Protein AF-X1UIW0-F1 (afdb_monomer)

Foldseek 3Di:
DDPVVVVVVVVQVVVQVVCCVPPVVVVVHHDPGDPDDPDFKKFFQDDDLDLQSLAQFEEADDDPVCVVSVVSHHHYDYDDPLCVQVCLQVVVGGMYGDDDPVVCVVSVNVVRTDDMDDDSPDDPPD

InterPro domains:
  IPR018389 TRAP transporter solute receptor DctP [PF03480] (41-117)
  IPR018389 TRAP transporter solute receptor DctP [PTHR33376] (39-117)
  IPR038404 TRAP transporter solute receptor DctP superfamily [G3DSA:3.40.190.170] (1-125)

Organism: NCBI:txid412755

Radius of gyration: 17.29 Å; Cα contacts (8 Å, |Δi|>4): 160; chains: 1; bounding box: 49×30×52 Å

Solvent-accessible surface area (backbone atoms only — not comparable to full-atom values): 7517 Å² total; per-residue (Å²): 132,58,72,66,60,52,53,50,53,51,52,54,53,53,51,41,55,51,49,32,65,75,55,25,59,84,66,79,45,82,77,88,70,77,85,81,80,76,74,85,37,37,43,14,67,56,84,66,91,53,68,78,53,37,48,66,41,33,28,37,32,59,73,71,61,29,54,55,42,41,75,55,44,21,39,65,44,79,74,63,77,90,48,49,51,60,31,36,65,69,60,76,24,45,30,38,43,87,61,57,74,66,60,45,49,76,64,47,40,68,82,54,36,76,39,75,42,65,73,95,81,71,71,80,84,124

Sequence (126 aa):
RDEGELLELEYEYEINNIYQHMVYDKHNVVMIWPCLYTVENILSNVPIYGLEDLKGVKFRSAGAFARCLEAVGAKTVWFPGSEIYSGLASGLIEAVSYECPYTMYEMGLNEVTKYWTGRPSQRPLG

Secondary structure (DSSP, 8-state):
--HHHHHHHHHHHHHHHHHIIIIIGGGT---SS-----S--EEESS---SSGGGTT-EEE--HHHHHHHHHTT-EEE---GGGHHHHHHTTS-SEE--S-HHHHHHTTGGGS--EEE-STT-----

pLDDT: mean 80.34, std 15.91, range [36.09, 97.44]

Mean predicted aligned error: 9.79 Å

Nearest PDB structures (foldseek):
  4n6d-assembly1_A  TM=9.063E-01  e=5.382E-06  Maridesulfovibrio salexigens DSM 2638
  4xf5-assembly1_A  TM=9.356E-01  e=1.729E-05  Chromohalobacter israelensis DSM 3043
  7ug8-assembly1_A  TM=9.408E-01  e=2.437E-05  Synechococcus sp. CC9311
  5cm6-assembly1_B  TM=9.151E-01  e=2.994E-05  Paraglaciecola sp. T6c
  4yzz-assembly1_A  TM=9.203E-01  e=9.619E-05  Bordetella bronchiseptica RB50

Structure (mmCIF, N/CA/C/O backbone):
data_AF-X1UIW0-F1
#
_entry.id   AF-X1UIW0-F1
#
loop_
_atom_site.group_PDB
_atom_site.id
_atom_site.type_symbol
_atom_site.label_atom_id
_atom_site.label_alt_id
_atom_site.label_comp_id
_atom_site.label_asym_id
_atom_site.label_entity_id
_atom_site.label_seq_id
_atom_site.pdbx_PDB_ins_code
_atom_site.Cartn_x
_atom_site.Cartn_y
_atom_site.Cartn_z
_atom_site.occupancy
_atom_site.B_iso_or_equiv
_atom_site.auth_seq_id
_atom_site.auth_comp_id
_atom_site.auth_asym_id
_atom_site.auth_atom_id
_atom_site.pdbx_PDB_model_num
ATOM 1 N N . ARG A 1 1 ? 37.844 -4.489 -2.261 1.00 57.06 1 ARG A N 1
ATOM 2 C CA . ARG A 1 1 ? 36.389 -4.688 -2.150 1.00 57.06 1 ARG A CA 1
ATOM 3 C C . ARG A 1 1 ? 36.183 -5.612 -0.978 1.00 57.06 1 ARG A C 1
ATOM 5 O O . ARG A 1 1 ? 36.968 -6.545 -0.840 1.00 57.06 1 ARG A O 1
ATOM 12 N N . ASP A 1 2 ? 35.270 -5.241 -0.099 1.00 76.31 2 ASP A N 1
ATOM 13 C CA . ASP A 1 2 ? 34.850 -6.056 1.039 1.00 76.31 2 ASP A CA 1
ATOM 14 C C . ASP A 1 2 ? 34.172 -7.337 0.506 1.00 76.31 2 ASP A C 1
ATOM 16 O O . ASP A 1 2 ? 33.579 -7.325 -0.572 1.00 76.31 2 ASP A O 1
ATOM 20 N N . GLU A 1 3 ? 34.321 -8.453 1.214 1.00 61.38 3 GLU A N 1
ATOM 21 C CA . GLU A 1 3 ? 33.689 -9.740 0.894 1.00 61.38 3 GLU A CA 1
ATOM 22 C C . GLU A 1 3 ? 32.154 -9.604 0.828 1.00 61.38 3 GLU A C 1
ATOM 24 O O . GLU A 1 3 ? 31.511 -10.237 -0.010 1.00 61.38 3 GLU A O 1
ATOM 29 N N . GLY A 1 4 ? 31.577 -8.688 1.618 1.00 66.81 4 GLY A N 1
ATOM 30 C CA . GLY A 1 4 ? 30.161 -8.320 1.556 1.00 66.81 4 GLY A CA 1
ATOM 31 C C . GLY A 1 4 ? 29.731 -7.698 0.221 1.00 66.81 4 GLY A C 1
ATOM 32 O O . GLY A 1 4 ? 28.684 -8.062 -0.308 1.00 66.81 4 GLY A O 1
ATOM 33 N N . GLU A 1 5 ? 30.555 -6.829 -0.376 1.00 64.69 5 GLU A N 1
ATOM 34 C CA . GLU A 1 5 ? 30.262 -6.217 -1.688 1.00 64.69 5 GLU A CA 1
ATOM 35 C C . GLU A 1 5 ? 30.303 -7.250 -2.825 1.00 64.69 5 GLU A C 1
ATOM 37 O O . GLU A 1 5 ? 29.600 -7.115 -3.824 1.00 64.69 5 GLU A O 1
ATOM 42 N N . LEU A 1 6 ? 31.156 -8.272 -2.703 1.00 61.69 6 LEU A N 1
ATOM 43 C CA . LEU A 1 6 ? 31.272 -9.341 -3.698 1.00 61.69 6 LEU A CA 1
ATOM 44 C C . LEU A 1 6 ? 30.056 -10.270 -3.665 1.00 61.69 6 LEU A C 1
ATOM 46 O O . LEU A 1 6 ? 29.513 -10.582 -4.721 1.00 61.69 6 LEU A O 1
ATOM 50 N N . LEU A 1 7 ? 29.592 -10.635 -2.467 1.00 65.12 7 LEU A N 1
ATOM 51 C CA . LEU A 1 7 ? 28.383 -11.440 -2.276 1.00 65.12 7 LEU A CA 1
ATOM 52 C C . LEU A 1 7 ? 27.127 -10.740 -2.806 1.00 65.12 7 LEU A C 1
ATOM 54 O O . LEU A 1 7 ? 26.262 -11.384 -3.398 1.00 65.12 7 LEU A O 1
ATOM 58 N N . GLU A 1 8 ? 27.024 -9.424 -2.613 1.00 67.00 8 GLU A N 1
ATOM 59 C CA . GLU A 1 8 ? 25.902 -8.642 -3.132 1.00 67.00 8 GLU A CA 1
ATOM 60 C C . GLU A 1 8 ? 25.907 -8.645 -4.667 1.00 67.00 8 GLU A C 1
ATOM 62 O O . GLU A 1 8 ? 24.907 -9.008 -5.279 1.00 67.00 8 GLU A O 1
ATOM 67 N N . LEU A 1 9 ? 27.057 -8.381 -5.299 1.00 65.06 9 LEU A N 1
ATOM 68 C CA . LEU A 1 9 ? 27.202 -8.427 -6.760 1.00 65.06 9 LEU A CA 1
ATOM 69 C C . LEU A 1 9 ? 26.909 -9.813 -7.361 1.00 65.06 9 LEU A C 1
ATOM 71 O O . LEU A 1 9 ? 26.296 -9.899 -8.426 1.00 65.06 9 LEU A O 1
ATOM 75 N N . GLU A 1 10 ? 27.342 -10.892 -6.705 1.00 67.50 10 GLU A N 1
ATOM 76 C CA . GLU A 1 10 ? 27.036 -12.266 -7.127 1.00 67.50 10 GLU A CA 1
ATOM 77 C C . GLU A 1 10 ? 25.528 -12.540 -7.075 1.00 67.50 10 GLU A C 1
ATOM 79 O O . GLU A 1 10 ? 24.955 -13.041 -8.045 1.00 67.50 10 GLU A O 1
ATOM 84 N N . TYR A 1 11 ? 24.864 -12.125 -5.994 1.00 69.56 11 TYR A N 1
ATOM 85 C CA . TYR A 1 11 ? 23.417 -12.252 -5.839 1.00 69.56 11 TYR A CA 1
ATOM 86 C C . TYR A 1 11 ? 22.640 -11.458 -6.903 1.00 69.56 11 TYR A C 1
ATOM 88 O O . TYR A 1 11 ? 21.693 -11.975 -7.503 1.00 69.56 11 TYR A O 1
ATOM 96 N N . GLU A 1 12 ? 23.056 -10.224 -7.205 1.00 67.81 12 GLU A N 1
ATOM 97 C CA . GLU A 1 12 ? 22.449 -9.425 -8.278 1.00 67.81 12 GLU A CA 1
ATOM 98 C C . GLU A 1 12 ? 22.622 -10.084 -9.657 1.00 67.81 12 GLU A C 1
ATOM 100 O O . GLU A 1 12 ? 21.695 -10.093 -10.475 1.00 67.81 12 GLU A O 1
ATOM 105 N N . TYR A 1 13 ? 23.797 -10.663 -9.928 1.00 71.19 13 TYR A N 1
ATOM 106 C CA . TYR A 1 13 ? 24.093 -11.348 -11.187 1.00 71.19 13 TYR A CA 1
ATOM 107 C C . TYR A 1 13 ? 23.265 -12.629 -11.370 1.00 71.19 13 TYR A C 1
ATOM 109 O O . TYR A 1 13 ? 22.750 -12.893 -12.461 1.00 71.19 13 TYR A O 1
ATOM 117 N N . GLU A 1 14 ? 23.085 -13.417 -10.311 1.00 74.56 14 GLU A N 1
ATOM 118 C CA . GLU A 1 14 ? 22.219 -14.598 -10.348 1.00 74.56 14 GLU A CA 1
ATOM 119 C C . GLU A 1 14 ? 20.759 -14.221 -10.615 1.00 74.56 14 GLU A C 1
ATOM 121 O O . GLU A 1 14 ? 20.114 -14.813 -11.487 1.00 74.56 14 GLU A O 1
ATOM 126 N N . ILE A 1 15 ? 20.252 -13.186 -9.936 1.00 69.56 15 ILE A N 1
ATOM 127 C CA . ILE A 1 15 ? 18.895 -12.685 -10.164 1.00 69.56 15 ILE A CA 1
ATOM 128 C C . ILE A 1 15 ? 18.716 -12.228 -11.617 1.00 69.56 15 ILE A C 1
ATOM 130 O O . ILE A 1 15 ? 17.716 -12.581 -12.247 1.00 69.56 15 ILE A O 1
ATOM 134 N N . ASN A 1 16 ? 19.686 -11.502 -12.175 1.00 68.69 16 ASN A N 1
ATOM 135 C CA . ASN A 1 16 ? 19.662 -11.077 -13.576 1.00 68.69 16 ASN A CA 1
ATOM 136 C C . ASN A 1 16 ? 19.464 -12.229 -14.553 1.00 68.69 16 ASN A C 1
ATOM 138 O O . ASN A 1 16 ? 18.570 -12.179 -15.400 1.00 68.69 16 ASN A O 1
ATOM 142 N N . ASN A 1 17 ? 20.280 -13.276 -14.424 1.00 73.06 17 ASN A N 1
ATOM 143 C CA . ASN A 1 17 ? 20.205 -14.429 -15.317 1.00 73.06 17 ASN A CA 1
ATOM 144 C C . ASN A 1 17 ? 18.847 -15.129 -15.216 1.00 73.06 17 ASN A C 1
ATOM 146 O O . ASN A 1 17 ? 18.272 -15.526 -16.231 1.00 73.06 17 ASN A O 1
ATOM 150 N N . ILE A 1 18 ? 18.296 -15.235 -14.005 1.00 75.06 18 ILE A N 1
ATOM 151 C CA . ILE A 1 18 ? 16.970 -15.820 -13.788 1.00 75.06 18 ILE A CA 1
ATOM 152 C C . ILE A 1 18 ? 15.891 -15.000 -14.510 1.00 75.06 18 ILE A C 1
ATOM 154 O O . ILE A 1 18 ? 15.073 -15.570 -15.237 1.00 75.06 18 ILE A O 1
ATOM 158 N N . TYR A 1 19 ? 15.879 -13.672 -14.355 1.00 68.25 19 TYR A N 1
ATOM 159 C CA . TYR A 1 19 ? 14.884 -12.814 -15.011 1.00 68.25 19 TYR A CA 1
ATOM 160 C C . TYR A 1 19 ? 15.023 -12.809 -16.536 1.00 68.25 19 TYR A C 1
ATOM 162 O O . TYR A 1 19 ? 14.006 -12.909 -17.234 1.00 68.25 19 TYR A O 1
ATOM 170 N N . GLN A 1 20 ? 16.254 -12.745 -17.052 1.00 75.00 20 GLN A N 1
ATOM 171 C CA . GLN A 1 20 ? 16.537 -12.809 -18.486 1.00 75.00 20 GLN A CA 1
ATOM 172 C C . GLN A 1 20 ? 15.927 -14.076 -19.103 1.00 75.00 20 GLN A C 1
ATOM 174 O O . GLN A 1 20 ? 15.129 -13.983 -20.038 1.00 75.00 20 GLN A O 1
ATOM 179 N N . HIS A 1 21 ? 16.193 -15.240 -18.505 1.00 72.19 21 HIS A N 1
ATOM 180 C CA . HIS A 1 21 ? 15.700 -16.522 -19.009 1.00 72.19 21 HIS A CA 1
ATOM 181 C C . HIS A 1 21 ? 14.196 -16.744 -18.800 1.00 72.19 21 HIS A C 1
ATOM 183 O O . HIS A 1 21 ? 13.520 -17.322 -19.655 1.00 72.19 21 HIS A O 1
ATOM 189 N N . MET A 1 22 ? 13.630 -16.313 -17.669 1.00 67.88 22 MET A N 1
ATOM 190 C CA . MET A 1 22 ? 12.217 -16.579 -17.380 1.00 67.88 22 MET A CA 1
ATOM 191 C C . MET A 1 22 ? 11.256 -15.677 -18.156 1.00 67.88 22 MET A C 1
ATOM 193 O O . MET A 1 22 ? 10.156 -16.130 -18.511 1.00 67.88 22 MET A O 1
ATOM 197 N N . VAL A 1 23 ? 11.654 -14.424 -18.393 1.00 72.12 23 VAL A N 1
ATOM 198 C CA . VAL A 1 23 ? 10.773 -13.366 -18.899 1.00 72.12 23 VAL A CA 1
ATOM 199 C C . VAL A 1 23 ? 11.231 -12.877 -20.267 1.00 72.12 23 VAL A C 1
ATOM 201 O O . VAL A 1 23 ? 10.472 -12.972 -21.228 1.00 72.12 23 VAL A O 1
ATOM 204 N N . TYR A 1 24 ? 12.456 -12.370 -20.382 1.00 74.81 24 TYR A N 1
ATOM 205 C CA . TYR A 1 24 ? 12.837 -11.542 -21.528 1.00 74.81 24 TYR A CA 1
ATOM 206 C C . TYR A 1 24 ? 13.256 -12.329 -22.775 1.00 74.81 24 TYR A C 1
ATOM 208 O O . TYR A 1 24 ? 12.912 -11.912 -23.884 1.00 74.81 24 TYR A O 1
ATOM 216 N N . ASP A 1 25 ? 13.870 -13.506 -22.620 1.00 77.25 25 ASP A N 1
ATOM 217 C CA . ASP A 1 25 ? 14.234 -14.386 -23.744 1.00 77.25 25 ASP A CA 1
ATOM 218 C C . ASP A 1 25 ? 13.008 -14.796 -24.578 1.00 77.25 25 ASP A C 1
ATOM 220 O O . ASP A 1 25 ? 13.075 -14.895 -25.803 1.00 77.25 25 ASP A O 1
ATOM 224 N N . LYS A 1 26 ? 11.841 -14.949 -23.936 1.00 76.69 26 LYS A N 1
ATOM 225 C CA . LYS A 1 26 ? 10.566 -15.273 -24.608 1.00 76.69 26 LYS A CA 1
ATOM 226 C C . LYS A 1 26 ? 10.020 -14.125 -25.456 1.00 76.69 26 LYS A C 1
ATOM 228 O O . LYS A 1 26 ? 9.118 -14.334 -26.266 1.00 76.69 26 LYS A O 1
ATOM 233 N N . HIS A 1 27 ? 10.543 -12.921 -25.255 1.00 80.38 27 HIS A N 1
ATOM 234 C CA . HIS A 1 27 ? 10.079 -11.694 -25.890 1.00 80.38 27 HIS A CA 1
ATOM 235 C C . HIS A 1 27 ? 11.167 -11.010 -26.730 1.00 80.38 27 HIS A C 1
ATOM 237 O O . HIS A 1 27 ? 10.930 -9.910 -27.223 1.00 80.38 27 HIS A O 1
ATOM 243 N N . ASN A 1 28 ? 12.324 -11.657 -26.937 1.00 81.75 28 ASN A N 1
ATOM 244 C CA . ASN A 1 28 ? 13.475 -11.093 -27.653 1.00 81.75 28 ASN A CA 1
ATOM 245 C C . ASN A 1 28 ? 13.927 -9.735 -27.074 1.00 81.75 28 ASN A C 1
ATOM 247 O O . ASN A 1 28 ? 14.275 -8.806 -27.805 1.00 81.75 28 ASN A O 1
ATOM 251 N N . VAL A 1 29 ? 13.875 -9.613 -25.747 1.00 79.12 29 VAL A N 1
ATOM 252 C CA . VAL A 1 29 ? 14.333 -8.437 -25.003 1.00 79.12 29 VAL A CA 1
ATOM 253 C C . VAL A 1 29 ? 15.581 -8.826 -24.213 1.00 79.12 29 VAL A C 1
ATOM 255 O O . VAL A 1 29 ? 15.689 -9.945 -23.718 1.00 79.12 29 VAL A O 1
ATOM 258 N N . VAL A 1 30 ? 16.533 -7.903 -24.093 1.00 77.06 30 VAL A N 1
ATOM 259 C CA . VAL A 1 30 ? 17.722 -8.075 -23.250 1.00 77.06 30 VAL A CA 1
ATOM 260 C C . VAL A 1 30 ? 17.598 -7.141 -22.051 1.00 77.06 30 VAL A C 1
ATOM 262 O O . VAL A 1 30 ? 17.534 -5.921 -22.208 1.00 77.06 30 VAL A O 1
ATOM 265 N N . MET A 1 31 ? 17.545 -7.718 -20.855 1.00 68.50 31 MET A N 1
ATOM 266 C CA . MET A 1 31 ? 17.665 -7.015 -19.586 1.00 68.50 31 MET A CA 1
ATOM 267 C C . MET A 1 31 ? 19.130 -6.625 -19.391 1.00 68.50 31 MET A C 1
ATOM 269 O O . MET A 1 31 ? 20.001 -7.475 -19.251 1.00 68.50 31 MET A O 1
ATOM 273 N N . ILE A 1 32 ? 19.401 -5.320 -19.414 1.00 72.69 32 ILE A N 1
ATOM 274 C CA . ILE A 1 32 ? 20.758 -4.781 -19.237 1.00 72.69 32 ILE A CA 1
ATOM 275 C C . ILE A 1 32 ? 21.124 -4.709 -17.749 1.00 72.69 32 ILE A C 1
ATOM 277 O O . ILE A 1 32 ? 22.269 -4.954 -17.381 1.00 72.69 32 ILE A O 1
ATOM 281 N N . TRP A 1 33 ? 20.154 -4.359 -16.899 1.00 62.84 33 TRP A N 1
ATOM 282 C CA . TRP A 1 33 ? 20.321 -4.256 -15.451 1.00 62.84 33 TRP A CA 1
ATOM 283 C C . TRP A 1 33 ? 18.980 -4.519 -14.754 1.00 62.84 33 TRP A C 1
ATOM 285 O O . TRP A 1 33 ? 17.957 -4.006 -15.227 1.00 62.84 33 TRP A O 1
ATOM 295 N N . PRO A 1 34 ? 18.937 -5.271 -13.644 1.00 62.69 34 PRO A N 1
ATOM 296 C CA . PRO A 1 34 ? 17.704 -5.523 -12.933 1.00 62.69 34 PRO A CA 1
ATOM 297 C C . PRO A 1 34 ? 17.442 -4.321 -12.030 1.00 62.69 34 PRO A C 1
ATOM 299 O O . PRO A 1 34 ? 18.302 -3.891 -11.259 1.00 62.69 34 PRO A O 1
ATOM 302 N N . CYS A 1 35 ? 16.238 -3.765 -12.077 1.00 57.78 35 CYS A N 1
ATOM 303 C CA . CYS A 1 35 ? 15.822 -2.893 -10.989 1.00 57.78 35 CYS A CA 1
ATOM 304 C C . CYS A 1 35 ? 15.392 -3.788 -9.825 1.00 57.78 35 CYS A C 1
ATOM 306 O O . CYS A 1 35 ? 14.318 -4.392 -9.857 1.00 57.78 35 CYS A O 1
ATOM 308 N N . LEU A 1 36 ? 16.263 -3.930 -8.827 1.00 52.84 36 LEU A N 1
ATOM 309 C CA . LEU A 1 36 ? 15.933 -4.625 -7.591 1.00 52.84 36 LEU A CA 1
ATOM 310 C C . LEU A 1 36 ? 15.071 -3.704 -6.730 1.00 52.84 36 LEU A C 1
ATOM 312 O O . LEU A 1 36 ? 15.564 -2.817 -6.035 1.00 52.84 36 LEU A O 1
ATOM 316 N N . TYR A 1 37 ? 13.762 -3.923 -6.770 1.00 52.12 37 TYR A N 1
ATOM 317 C CA . TYR A 1 37 ? 12.856 -3.326 -5.801 1.00 52.12 37 TYR A CA 1
ATOM 318 C C . TYR A 1 37 ? 13.021 -4.064 -4.472 1.00 52.12 37 TYR A C 1
ATOM 320 O O . TYR A 1 37 ? 12.669 -5.238 -4.343 1.00 52.12 37 TYR A O 1
ATOM 328 N N . THR A 1 38 ? 13.594 -3.394 -3.472 1.00 46.47 38 THR A N 1
ATOM 329 C CA . THR A 1 38 ? 13.597 -3.930 -2.106 1.00 46.47 38 THR A CA 1
ATOM 330 C C . THR A 1 38 ? 12.248 -3.652 -1.446 1.00 46.47 38 THR A C 1
ATOM 332 O O . THR A 1 38 ? 11.690 -2.579 -1.639 1.00 46.47 38 THR A O 1
ATOM 335 N N . VAL A 1 39 ? 11.763 -4.642 -0.687 1.00 54.12 39 VAL A N 1
ATOM 336 C CA . VAL A 1 39 ? 10.687 -4.600 0.327 1.00 54.12 39 VAL A CA 1
ATOM 337 C C . VAL A 1 39 ? 9.591 -3.557 0.083 1.00 54.12 39 VAL A C 1
ATOM 339 O O . VAL A 1 39 ? 9.757 -2.369 0.347 1.00 54.12 39 VAL A O 1
ATOM 342 N N . GLU A 1 40 ? 8.435 -4.050 -0.349 1.00 65.25 40 GLU A N 1
ATOM 343 C CA . GLU A 1 40 ? 7.208 -3.273 -0.514 1.00 65.25 40 GLU A CA 1
ATOM 344 C C . GLU A 1 40 ? 6.890 -2.471 0.754 1.00 65.25 40 GLU A C 1
ATOM 346 O O . GLU A 1 40 ? 6.702 -3.027 1.839 1.00 65.25 40 GLU A O 1
ATOM 351 N N . ASN A 1 41 ? 6.850 -1.148 0.610 1.00 76.75 41 ASN A N 1
ATOM 352 C CA . ASN A 1 41 ? 6.443 -0.252 1.681 1.00 76.75 41 ASN A CA 1
ATOM 353 C C . ASN A 1 41 ? 4.917 -0.225 1.723 1.00 76.75 41 ASN A C 1
ATOM 355 O O . ASN A 1 41 ? 4.273 -0.083 0.682 1.00 76.75 41 ASN A O 1
ATOM 359 N N . ILE A 1 42 ? 4.342 -0.317 2.920 1.00 87.88 42 ILE A N 1
ATOM 360 C CA . ILE A 1 42 ? 2.896 -0.183 3.105 1.00 87.88 42 ILE A CA 1
ATOM 361 C C . ILE A 1 42 ? 2.623 1.156 3.781 1.00 87.88 42 ILE A C 1
ATOM 363 O O . ILE A 1 42 ? 3.112 1.406 4.885 1.00 87.88 42 ILE A O 1
ATOM 367 N N . LEU A 1 43 ? 1.820 2.009 3.143 1.00 91.31 43 LEU A N 1
ATOM 368 C CA . LEU A 1 43 ? 1.115 3.073 3.860 1.00 91.31 43 LEU A CA 1
ATOM 369 C C . LEU A 1 43 ? -0.262 2.563 4.255 1.00 91.31 43 LEU A C 1
ATOM 371 O O . LEU A 1 43 ? -0.925 1.888 3.469 1.00 91.31 43 LEU A O 1
ATOM 375 N N . SER A 1 44 ? -0.692 2.900 5.465 1.00 93.12 44 SER A N 1
ATOM 376 C CA . SER A 1 44 ? -1.945 2.404 6.020 1.00 93.12 44 SER A CA 1
ATOM 377 C C . SER A 1 44 ? -2.618 3.411 6.952 1.00 93.12 44 SER A C 1
ATOM 379 O O . SER A 1 44 ? -1.974 4.232 7.609 1.00 93.12 44 SER A O 1
ATOM 381 N N . ASN A 1 45 ? -3.943 3.329 7.032 1.00 93.94 45 ASN A N 1
ATOM 382 C CA . ASN A 1 45 ? -4.773 3.986 8.042 1.00 93.94 45 ASN A CA 1
ATOM 383 C C . ASN A 1 45 ? -5.033 3.107 9.271 1.00 93.94 45 ASN A C 1
ATOM 385 O O . ASN A 1 45 ? -5.490 3.613 10.298 1.00 93.94 45 ASN A O 1
ATOM 389 N N . VAL A 1 46 ? 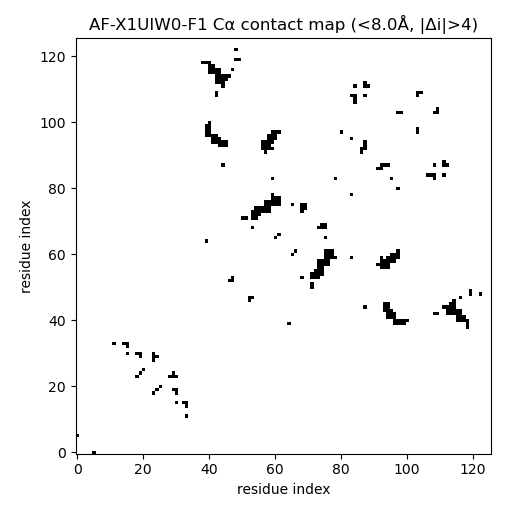-4.704 1.818 9.183 1.00 93.12 46 VAL A N 1
ATOM 390 C CA . VAL A 1 46 ? -4.759 0.855 10.287 1.00 93.12 46 VAL A CA 1
ATOM 391 C C . VAL A 1 46 ? -3.344 0.422 10.688 1.00 93.12 46 VAL A C 1
ATOM 393 O O . VAL A 1 46 ? -2.477 0.298 9.818 1.00 93.12 46 VAL A O 1
ATOM 396 N N . PRO A 1 47 ? -3.069 0.215 11.983 1.00 90.69 47 PRO A N 1
ATOM 397 C CA . PRO A 1 47 ? -1.768 -0.272 12.417 1.00 90.69 47 PRO A CA 1
ATOM 398 C C . PRO A 1 47 ? -1.554 -1.713 11.937 1.00 90.69 47 PRO A C 1
ATOM 400 O O . PRO A 1 47 ? -2.442 -2.550 12.069 1.00 90.69 47 PRO A O 1
ATOM 403 N N . ILE A 1 48 ? -0.373 -1.988 11.383 1.00 88.25 48 ILE A N 1
ATOM 404 C CA . ILE A 1 48 ? 0.036 -3.313 10.906 1.00 88.25 48 ILE A CA 1
ATOM 405 C C . ILE A 1 48 ? 1.397 -3.606 11.536 1.00 88.25 48 ILE A C 1
ATOM 407 O O . ILE A 1 48 ? 2.399 -3.000 11.153 1.00 88.25 48 ILE A O 1
ATOM 411 N N . TYR A 1 49 ? 1.429 -4.498 12.525 1.00 84.62 49 TYR A N 1
ATOM 412 C CA . TYR A 1 49 ? 2.647 -4.895 13.239 1.00 84.62 49 TYR A CA 1
ATOM 413 C C . TYR A 1 49 ? 3.108 -6.311 12.884 1.00 84.62 49 TYR A C 1
ATOM 415 O O . TYR A 1 49 ? 4.268 -6.653 13.126 1.00 84.62 49 TYR A O 1
ATOM 423 N N . GLY A 1 50 ? 2.219 -7.123 12.313 1.00 82.62 50 GLY A N 1
ATOM 424 C CA . GLY A 1 50 ? 2.484 -8.507 11.938 1.00 82.62 50 GLY A CA 1
ATOM 425 C C . GLY A 1 50 ? 1.572 -9.007 10.821 1.00 82.62 50 GLY A C 1
ATOM 426 O O . GLY A 1 50 ? 0.755 -8.269 10.270 1.00 82.62 50 GLY A O 1
ATOM 427 N N . LEU A 1 51 ? 1.721 -10.288 10.476 1.00 84.31 51 LEU A N 1
ATOM 428 C CA . LEU A 1 51 ? 0.936 -10.922 9.411 1.00 84.31 51 LEU A CA 1
ATOM 429 C C . LEU A 1 51 ? -0.542 -11.059 9.797 1.00 84.31 51 LEU A C 1
ATOM 431 O O . LEU A 1 51 ? -1.422 -10.936 8.952 1.00 84.31 51 LEU A O 1
ATOM 435 N N . GLU A 1 52 ? -0.813 -11.291 11.076 1.00 85.81 52 GLU A N 1
ATOM 436 C CA . GLU A 1 52 ? -2.148 -11.386 11.658 1.00 85.81 52 GLU A CA 1
ATOM 437 C C . GLU A 1 52 ? -2.984 -10.113 11.464 1.00 85.81 52 GLU A C 1
ATOM 439 O O . GLU A 1 52 ? -4.188 -10.211 11.216 1.00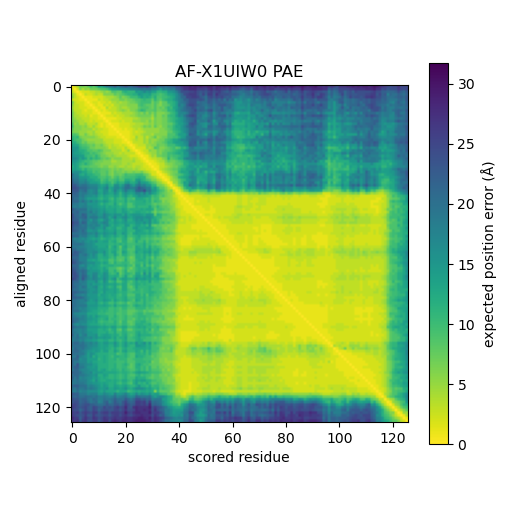 85.81 52 GLU A O 1
ATOM 444 N N . ASP A 1 53 ? -2.343 -8.941 11.487 1.00 89.00 53 ASP A N 1
ATOM 445 C CA . ASP A 1 53 ? -3.003 -7.641 11.324 1.00 89.00 53 ASP A CA 1
ATOM 446 C C . ASP A 1 53 ? -3.416 -7.367 9.872 1.00 89.00 53 ASP A C 1
ATOM 448 O O . ASP A 1 53 ? -4.229 -6.485 9.61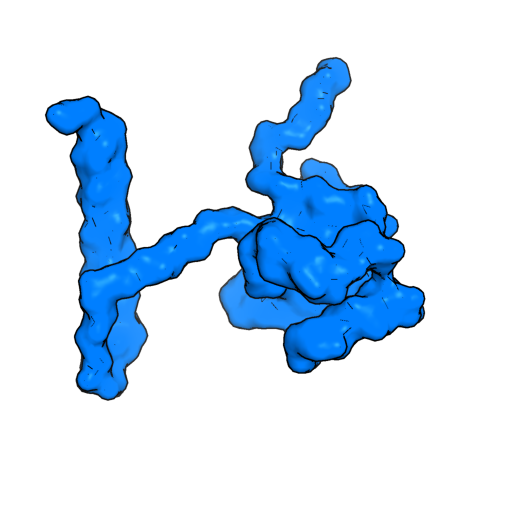3 1.00 89.00 53 ASP A O 1
ATOM 452 N N . LEU A 1 54 ? -2.890 -8.129 8.905 1.00 90.50 54 LEU A N 1
ATOM 453 C CA . LEU A 1 54 ? -3.242 -7.985 7.488 1.00 90.50 54 LEU A CA 1
ATOM 454 C C . LEU A 1 54 ? -4.628 -8.561 7.171 1.00 90.50 54 LEU A C 1
ATOM 456 O O . LEU A 1 54 ? -5.211 -8.253 6.128 1.00 90.50 54 LEU A O 1
ATOM 460 N N . LYS A 1 55 ? -5.179 -9.400 8.053 1.00 94.88 55 LYS A N 1
ATOM 461 C CA . LYS A 1 55 ? -6.416 -10.127 7.784 1.00 94.88 55 LYS A CA 1
ATOM 462 C C . LYS A 1 55 ? -7.607 -9.176 7.661 1.00 94.88 55 LYS A C 1
ATOM 464 O O . LYS A 1 55 ? -8.010 -8.510 8.606 1.00 94.88 55 LYS A O 1
ATOM 469 N N . GLY A 1 56 ? -8.237 -9.186 6.491 1.00 94.75 56 GLY A N 1
ATOM 470 C CA . GLY A 1 56 ? -9.421 -8.389 6.181 1.00 94.75 56 GLY A CA 1
ATOM 471 C C . GLY A 1 56 ? -9.137 -6.945 5.766 1.00 94.75 56 GLY A C 1
ATOM 472 O O . GLY A 1 56 ? -10.067 -6.309 5.266 1.00 94.75 56 GLY A O 1
ATOM 473 N N . VAL A 1 57 ? -7.895 -6.468 5.900 1.00 96.00 57 VAL A N 1
ATOM 474 C CA . VAL A 1 57 ? -7.482 -5.120 5.489 1.00 96.00 57 VAL A CA 1
ATOM 475 C C . VAL A 1 57 ? -7.643 -4.968 3.982 1.00 96.00 57 VAL A C 1
ATOM 477 O O . VAL A 1 57 ? -7.257 -5.852 3.210 1.00 96.00 57 VAL A O 1
ATOM 480 N N . LYS A 1 58 ? -8.221 -3.844 3.553 1.00 97.44 58 LYS A N 1
ATOM 481 C CA . LYS A 1 58 ? -8.418 -3.524 2.135 1.00 97.44 58 LYS A CA 1
ATOM 482 C C . LYS A 1 58 ? -7.189 -2.829 1.558 1.00 97.44 58 LYS A C 1
ATOM 484 O O . LYS A 1 58 ? -6.952 -1.650 1.815 1.00 97.44 58 LYS A O 1
ATOM 489 N N . PHE A 1 59 ? -6.438 -3.550 0.743 1.00 95.81 59 PHE A N 1
ATOM 490 C CA . PHE A 1 59 ? -5.240 -3.070 0.077 1.00 95.81 59 PHE A CA 1
ATOM 491 C C . PHE A 1 59 ? -5.513 -2.646 -1.356 1.00 95.81 59 PHE A C 1
ATOM 493 O O . PHE A 1 59 ? -6.105 -3.401 -2.126 1.00 95.81 59 PHE A O 1
ATOM 500 N N . ARG A 1 60 ? -4.935 -1.518 -1.764 1.00 95.12 60 ARG A N 1
ATOM 501 C CA . ARG A 1 60 ? -4.559 -1.352 -3.167 1.00 95.12 60 ARG A CA 1
ATOM 502 C C . ARG A 1 60 ? -3.173 -1.946 -3.376 1.00 95.12 60 ARG A C 1
ATOM 504 O O . ARG A 1 60 ? -2.196 -1.447 -2.828 1.00 95.12 60 ARG A O 1
ATOM 511 N N . SER A 1 61 ? -3.088 -3.009 -4.169 1.00 92.44 61 SER A N 1
ATOM 512 C CA . SER A 1 61 ? -1.829 -3.671 -4.531 1.00 92.44 61 SER A CA 1
ATOM 513 C C . SER A 1 61 ? -1.976 -4.394 -5.875 1.00 92.44 61 SER A C 1
ATOM 515 O O . SER A 1 61 ? -3.081 -4.516 -6.406 1.00 92.44 61 SER A O 1
ATOM 517 N N . ALA A 1 62 ? -0.864 -4.839 -6.457 1.00 88.50 62 ALA A N 1
ATOM 518 C CA . ALA A 1 62 ? -0.831 -5.514 -7.749 1.00 88.50 62 ALA A CA 1
ATOM 519 C C . ALA A 1 62 ? 0.158 -6.690 -7.761 1.00 88.50 62 ALA A C 1
ATOM 521 O O . ALA A 1 62 ? 1.029 -6.816 -6.900 1.00 88.50 62 ALA A O 1
ATOM 522 N N . GLY A 1 63 ? 0.049 -7.536 -8.786 1.00 87.06 63 GLY A N 1
ATOM 523 C CA . GLY A 1 63 ? 1.073 -8.525 -9.115 1.00 87.06 63 GLY A CA 1
ATOM 524 C C . GLY A 1 63 ? 1.285 -9.600 -8.046 1.00 87.06 63 GLY A C 1
ATOM 525 O O . GLY A 1 63 ? 0.341 -10.100 -7.433 1.00 87.06 63 GLY A O 1
ATOM 526 N N . ALA A 1 64 ? 2.541 -10.013 -7.869 1.00 85.62 64 ALA A N 1
ATOM 527 C CA . ALA A 1 64 ? 2.901 -11.079 -6.937 1.00 85.62 64 ALA A CA 1
ATOM 528 C C . ALA A 1 64 ? 2.613 -10.696 -5.479 1.00 85.62 64 ALA A C 1
ATOM 530 O O . ALA A 1 64 ? 2.115 -11.528 -4.723 1.00 85.62 64 ALA A O 1
ATOM 531 N N . PHE A 1 65 ? 2.860 -9.438 -5.104 1.00 84.88 65 PHE A N 1
ATOM 532 C CA . PHE A 1 65 ? 2.654 -8.984 -3.733 1.00 84.88 65 PHE A CA 1
ATOM 533 C C . PHE A 1 65 ? 1.176 -8.990 -3.331 1.00 84.88 65 PHE A C 1
ATOM 535 O O . PHE A 1 65 ? 0.849 -9.456 -2.241 1.00 84.88 65 PHE A O 1
ATOM 542 N N . ALA A 1 66 ? 0.269 -8.606 -4.238 1.00 90.31 66 ALA A N 1
ATOM 543 C CA . ALA A 1 66 ? -1.169 -8.736 -4.005 1.00 90.31 66 ALA A CA 1
ATOM 544 C C . ALA A 1 66 ? -1.574 -10.184 -3.675 1.00 90.31 66 ALA A C 1
ATOM 546 O O . ALA A 1 66 ? -2.291 -10.420 -2.706 1.00 90.31 66 ALA A O 1
ATOM 547 N N . ARG A 1 67 ? -1.038 -11.173 -4.403 1.00 90.06 67 ARG A N 1
ATOM 548 C CA . ARG A 1 67 ? -1.315 -12.592 -4.119 1.00 90.06 67 ARG A CA 1
ATOM 549 C C . ARG A 1 67 ? -0.770 -13.044 -2.764 1.00 90.06 67 ARG A C 1
ATOM 551 O O . ARG A 1 67 ? -1.411 -13.846 -2.090 1.00 90.06 67 ARG A O 1
ATOM 558 N N . CYS A 1 68 ? 0.382 -12.523 -2.341 1.00 88.94 68 CYS A N 1
ATOM 559 C CA . CYS A 1 68 ? 0.909 -12.777 -0.999 1.00 88.94 68 CYS A CA 1
ATOM 560 C C . CYS A 1 68 ? -0.011 -12.202 0.089 1.00 88.94 68 CYS A C 1
ATOM 562 O O . CYS A 1 68 ? -0.302 -12.891 1.064 1.00 88.94 68 CYS A O 1
ATOM 564 N N . LEU A 1 69 ? -0.502 -10.971 -0.093 1.00 90.31 69 LEU A N 1
ATOM 565 C CA . LEU A 1 69 ? -1.449 -10.324 0.822 1.00 90.31 69 LEU A CA 1
ATOM 566 C C . LEU A 1 69 ? -2.766 -11.114 0.923 1.00 90.31 69 LEU A C 1
ATOM 568 O O . LEU A 1 69 ? -3.278 -11.349 2.017 1.00 90.31 69 LEU A O 1
ATOM 572 N N . GLU A 1 70 ? -3.292 -11.585 -0.205 1.00 93.31 70 GLU A N 1
ATOM 573 C CA . GLU A 1 70 ? -4.493 -12.428 -0.240 1.00 93.31 70 GLU A CA 1
ATOM 574 C C . GLU A 1 70 ? -4.288 -13.767 0.474 1.00 93.31 70 GLU A C 1
ATOM 576 O O . GLU A 1 70 ? -5.173 -14.215 1.205 1.00 93.31 70 GLU A O 1
ATOM 581 N N . ALA A 1 71 ? -3.112 -14.387 0.326 1.00 92.88 71 ALA A N 1
ATOM 582 C CA . ALA A 1 71 ? -2.785 -15.652 0.983 1.00 92.88 71 ALA A CA 1
ATOM 583 C C . ALA A 1 71 ? -2.796 -15.551 2.520 1.00 92.88 71 ALA A C 1
ATOM 585 O O . ALA A 1 71 ? -3.101 -16.534 3.196 1.00 92.88 71 ALA A O 1
ATOM 586 N N . VAL A 1 72 ? -2.516 -14.366 3.074 1.00 90.56 72 VAL A N 1
ATOM 587 C CA . VAL A 1 72 ? -2.602 -14.085 4.521 1.00 90.56 72 VAL A CA 1
ATOM 588 C C . VAL A 1 72 ? -3.951 -13.484 4.942 1.00 90.56 72 VAL A C 1
ATOM 590 O O . VAL A 1 72 ? -4.159 -13.150 6.107 1.00 90.56 72 VAL A O 1
ATOM 593 N N . GLY A 1 73 ? -4.913 -13.411 4.018 1.00 91.50 73 GLY A N 1
ATOM 594 C CA . GLY A 1 73 ? -6.300 -13.041 4.292 1.00 91.50 73 GLY A CA 1
ATOM 595 C C . GLY A 1 73 ? -6.617 -11.554 4.154 1.00 91.50 73 GLY A C 1
ATOM 596 O O . GLY A 1 73 ? -7.708 -11.144 4.561 1.00 91.50 73 GLY A O 1
ATOM 597 N N . ALA A 1 74 ? -5.716 -10.746 3.597 1.00 95.62 74 ALA A N 1
ATOM 598 C CA . ALA A 1 74 ? -6.038 -9.383 3.190 1.00 95.62 74 ALA A CA 1
ATOM 599 C C . ALA A 1 74 ? -6.962 -9.385 1.962 1.00 95.62 74 ALA A C 1
ATOM 601 O O . ALA A 1 74 ? -7.076 -10.373 1.235 1.00 95.62 74 ALA A O 1
ATOM 602 N N . LYS A 1 75 ? -7.631 -8.261 1.713 1.00 97.00 75 LYS A N 1
ATOM 603 C CA . LYS A 1 75 ? -8.459 -8.060 0.521 1.00 97.00 75 LYS A CA 1
ATOM 604 C C . LYS A 1 75 ? -7.732 -7.109 -0.405 1.00 97.00 75 LYS A C 1
ATOM 606 O O . LYS A 1 75 ? -7.532 -5.9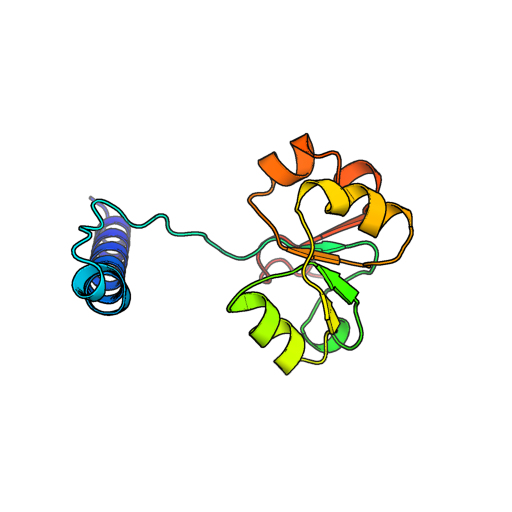63 -0.021 1.00 97.00 75 LYS A O 1
ATOM 611 N N . THR A 1 76 ? -7.361 -7.541 -1.605 1.00 95.31 76 THR A N 1
ATOM 612 C CA . THR A 1 76 ? -6.694 -6.647 -2.556 1.00 95.31 76 THR A CA 1
ATOM 613 C C . THR A 1 76 ? -7.646 -6.162 -3.639 1.00 95.31 76 THR A C 1
ATOM 615 O O . THR A 1 76 ? -8.596 -6.845 -4.021 1.00 95.31 76 THR A O 1
ATOM 618 N N . VAL A 1 77 ? -7.414 -4.942 -4.108 1.00 95.19 77 VAL A N 1
ATOM 619 C CA . VAL A 1 77 ? -8.081 -4.358 -5.265 1.00 95.19 77 VAL A CA 1
ATOM 620 C C . VAL A 1 77 ? -7.045 -3.631 -6.108 1.00 95.19 77 VAL A C 1
ATOM 622 O O . VAL A 1 77 ? -6.119 -3.004 -5.591 1.00 95.19 77 VAL A O 1
ATOM 625 N N . TRP A 1 78 ? -7.204 -3.708 -7.423 1.00 93.75 78 TRP A N 1
ATOM 626 C CA . TRP A 1 78 ? -6.386 -2.954 -8.355 1.00 93.75 78 TRP A CA 1
ATOM 627 C C . TRP A 1 78 ? -7.191 -1.812 -8.966 1.00 93.75 78 TRP A C 1
ATOM 629 O O . TRP A 1 78 ? -8.323 -2.009 -9.406 1.00 93.75 78 TRP A O 1
ATOM 639 N N . PHE A 1 79 ? -6.578 -0.634 -9.020 1.00 94.44 79 PHE A N 1
ATOM 640 C CA . PHE A 1 79 ? -7.053 0.528 -9.767 1.00 94.44 79 PHE A CA 1
ATOM 641 C C . PHE A 1 79 ? -5.873 1.486 -10.048 1.00 94.44 79 PHE A C 1
ATOM 643 O O . PHE A 1 79 ? -4.784 1.298 -9.472 1.00 94.44 79 PHE A O 1
ATOM 650 N N . PRO A 1 80 ? -6.034 2.477 -10.947 1.00 94.12 80 PRO A N 1
ATOM 651 C CA . PRO A 1 80 ? -4.968 3.396 -11.345 1.00 94.12 80 PRO A CA 1
ATOM 652 C C . PRO A 1 80 ? -4.302 4.132 -10.176 1.00 94.12 80 PRO A C 1
ATOM 654 O O . PRO A 1 80 ? -4.948 4.503 -9.200 1.00 94.12 80 PRO A O 1
ATOM 657 N N . GLY A 1 81 ? -2.994 4.386 -10.290 1.00 91.69 81 GLY A N 1
ATOM 658 C CA . GLY A 1 81 ? -2.216 5.054 -9.237 1.00 91.69 81 GLY A CA 1
ATOM 659 C C . GLY A 1 81 ? -2.737 6.452 -8.877 1.00 91.69 81 GLY A C 1
ATOM 660 O O . GLY A 1 81 ? -2.721 6.841 -7.712 1.00 91.69 81 GLY A O 1
ATOM 661 N N . SER A 1 82 ? -3.292 7.169 -9.858 1.00 94.38 82 SER A N 1
ATOM 662 C CA . SER A 1 82 ? -3.916 8.488 -9.682 1.00 94.38 82 SER A CA 1
ATOM 663 C C . SER A 1 82 ? -5.139 8.485 -8.760 1.00 94.38 82 SER A C 1
ATOM 665 O O . SER A 1 82 ? -5.534 9.538 -8.273 1.00 94.38 82 SER A O 1
ATOM 667 N N . GLU A 1 83 ? -5.743 7.322 -8.514 1.00 95.69 83 GLU A N 1
ATOM 668 C CA . GLU A 1 83 ? -6.928 7.170 -7.662 1.00 95.69 83 GLU A CA 1
ATOM 669 C C . GLU A 1 83 ? -6.574 6.689 -6.243 1.00 95.69 83 GLU A C 1
ATOM 671 O O . GLU A 1 83 ? -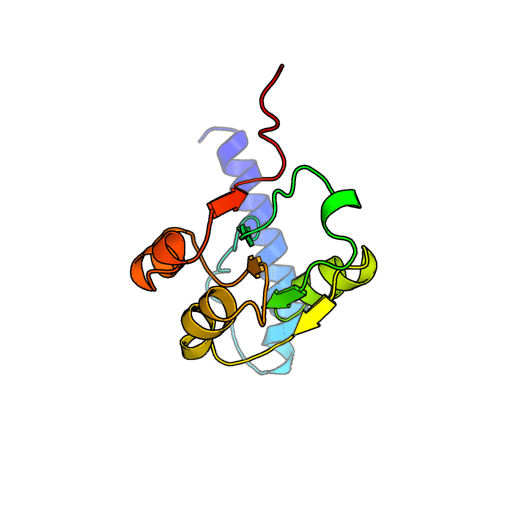7.456 6.511 -5.406 1.00 95.69 83 GLU A O 1
ATOM 676 N N . ILE A 1 84 ? -5.288 6.476 -5.930 1.00 95.69 84 ILE A N 1
ATOM 677 C CA . ILE A 1 84 ? -4.859 5.979 -4.610 1.00 95.69 84 ILE A CA 1
ATOM 678 C C . ILE A 1 84 ? -5.205 6.980 -3.505 1.00 95.69 84 ILE A C 1
ATOM 680 O O . ILE A 1 84 ? -5.741 6.578 -2.473 1.00 95.69 84 ILE A O 1
ATOM 684 N N . TYR A 1 85 ? -4.961 8.275 -3.728 1.00 96.31 85 TYR A N 1
ATOM 685 C CA . TYR A 1 85 ? -5.268 9.313 -2.741 1.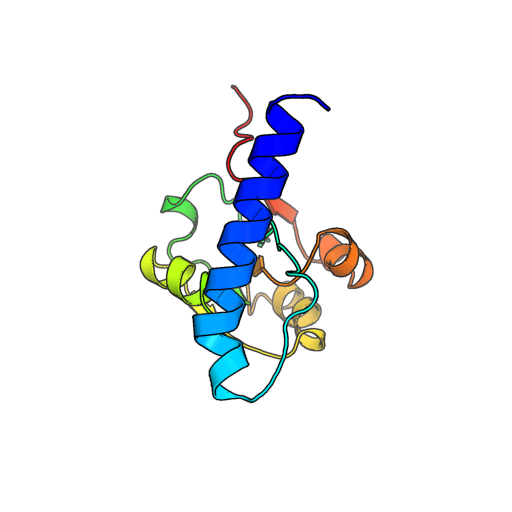00 96.31 85 TYR A CA 1
ATOM 686 C C . TYR A 1 85 ? -6.760 9.330 -2.390 1.00 96.31 85 TYR A C 1
ATOM 688 O O . TYR A 1 85 ? -7.130 9.234 -1.222 1.00 96.31 85 TYR A O 1
ATOM 696 N N . SER A 1 86 ? -7.633 9.403 -3.399 1.00 96.81 86 SER A N 1
ATOM 697 C CA . SER A 1 86 ? -9.085 9.418 -3.192 1.00 96.81 86 SER A CA 1
ATOM 698 C C . SER A 1 86 ? -9.592 8.096 -2.612 1.00 96.81 86 SER A C 1
ATOM 700 O O . SER A 1 86 ? -10.498 8.101 -1.776 1.00 96.81 86 SER 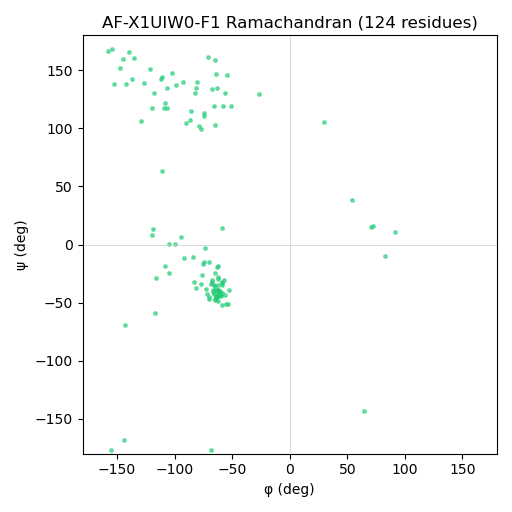A O 1
ATOM 702 N N . GLY A 1 87 ? -8.987 6.967 -2.988 1.00 97.12 87 GLY A N 1
ATOM 703 C CA . GLY A 1 87 ? -9.274 5.659 -2.406 1.00 97.12 87 GLY A CA 1
ATOM 704 C C . GLY A 1 87 ? -8.980 5.593 -0.904 1.00 97.12 87 GLY A C 1
ATOM 705 O O . GLY A 1 87 ? -9.803 5.075 -0.148 1.00 97.12 87 GLY A O 1
ATOM 706 N N . LEU A 1 88 ? -7.850 6.152 -0.462 1.00 96.69 88 LEU A N 1
ATOM 707 C CA . LEU A 1 88 ? -7.489 6.241 0.959 1.00 96.69 88 LEU A CA 1
ATOM 708 C C . LEU A 1 88 ? -8.378 7.246 1.699 1.00 96.69 88 LEU A C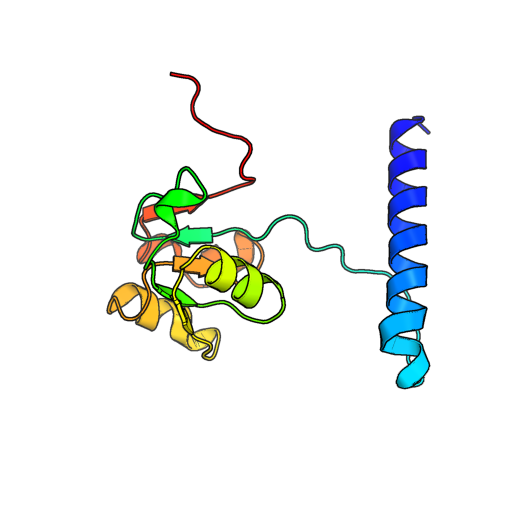 1
ATOM 710 O O . LEU A 1 88 ? -8.934 6.919 2.745 1.00 96.69 88 LEU A O 1
ATOM 714 N N . ALA A 1 89 ? -8.575 8.440 1.131 1.00 96.06 89 ALA A N 1
ATOM 715 C CA . ALA A 1 89 ? -9.372 9.507 1.737 1.00 96.06 89 ALA A CA 1
ATOM 716 C C . ALA A 1 89 ? -10.849 9.120 1.937 1.00 96.06 89 ALA A C 1
ATOM 718 O O . ALA A 1 89 ? -11.476 9.529 2.911 1.00 96.06 89 ALA A O 1
ATOM 719 N N . SER A 1 90 ? -11.410 8.324 1.021 1.00 96.31 90 SER A N 1
ATOM 720 C CA . SER A 1 90 ? -12.795 7.839 1.099 1.00 96.31 90 SER A CA 1
ATOM 721 C C . SER A 1 90 ? -12.970 6.583 1.960 1.00 96.31 90 SER A C 1
ATOM 723 O O . SER A 1 90 ? -14.104 6.195 2.242 1.00 96.31 90 SER A O 1
ATOM 725 N N . GLY A 1 91 ? -11.878 5.924 2.360 1.00 94.88 91 GLY A N 1
ATOM 726 C CA . GLY A 1 91 ? -11.920 4.632 3.052 1.00 94.88 91 GLY A CA 1
ATOM 727 C C . GLY A 1 91 ? -12.318 3.451 2.156 1.00 94.88 91 GLY A C 1
ATOM 728 O O . GLY A 1 91 ? -12.672 2.382 2.664 1.00 94.88 91 GLY A O 1
ATOM 729 N N . LEU A 1 92 ? -12.272 3.617 0.827 1.00 96.50 92 LEU A N 1
ATOM 730 C CA . LEU A 1 92 ? -12.397 2.503 -0.119 1.00 96.50 92 LEU A CA 1
ATOM 731 C C . LEU A 1 92 ? -11.295 1.465 0.132 1.00 96.50 92 LEU A C 1
ATOM 733 O O . LEU A 1 92 ? -11.562 0.261 0.137 1.00 96.50 92 LEU A O 1
ATOM 737 N N . ILE A 1 93 ? -10.081 1.957 0.379 1.00 97.31 93 ILE A N 1
ATOM 738 C CA . ILE A 1 93 ? -8.918 1.181 0.805 1.00 97.31 93 ILE A CA 1
ATOM 739 C C . ILE A 1 93 ? -8.396 1.705 2.139 1.00 97.31 93 ILE A C 1
ATOM 741 O O . ILE A 1 93 ? -8.530 2.880 2.471 1.00 97.31 93 ILE A O 1
ATOM 745 N N . GLU A 1 94 ? -7.788 0.809 2.900 1.00 96.88 94 GLU A N 1
ATOM 746 C CA . GLU A 1 94 ? -7.185 1.102 4.199 1.00 96.88 94 GLU A CA 1
ATOM 747 C C . GLU A 1 94 ? -5.663 1.147 4.106 1.00 96.88 94 GLU A C 1
ATOM 749 O O . GLU A 1 94 ? -5.033 1.824 4.914 1.00 96.88 94 GLU A O 1
ATOM 754 N N . ALA A 1 95 ? -5.087 0.457 3.118 1.00 94.62 95 ALA A N 1
ATOM 755 C CA . ALA A 1 95 ? -3.652 0.374 2.915 1.00 94.62 95 ALA A CA 1
ATOM 756 C C . ALA A 1 95 ? -3.273 0.330 1.428 1.00 94.62 95 ALA A C 1
ATOM 758 O O . ALA A 1 95 ? -4.079 -0.023 0.562 1.00 94.62 95 ALA A O 1
ATOM 759 N N . VAL A 1 96 ? -2.025 0.675 1.123 1.00 93.44 96 VAL A N 1
ATOM 760 C CA . VAL A 1 96 ? -1.468 0.628 -0.230 1.00 93.44 96 VAL A CA 1
ATOM 761 C C . VAL A 1 96 ? -0.012 0.176 -0.208 1.00 93.44 96 VAL A C 1
ATOM 763 O O . VAL A 1 96 ? 0.763 0.629 0.631 1.00 93.44 96 VAL A O 1
ATOM 766 N N . SER A 1 97 ? 0.348 -0.684 -1.163 1.00 87.31 97 SER A N 1
ATOM 767 C CA . SER A 1 97 ? 1.729 -0.837 -1.636 1.00 87.31 97 SER A CA 1
ATOM 768 C C . SER A 1 97 ? 1.752 -0.457 -3.118 1.00 87.31 97 SER A C 1
ATOM 770 O O . SER A 1 97 ? 0.864 -0.846 -3.893 1.00 87.31 97 SER A O 1
ATOM 772 N N . TYR A 1 98 ? 2.690 0.415 -3.485 1.00 84.25 98 TYR A N 1
ATOM 773 C CA . TYR A 1 98 ? 2.737 0.995 -4.823 1.00 84.25 98 TYR A CA 1
ATOM 774 C C . TYR A 1 98 ? 4.159 1.172 -5.333 1.00 84.25 98 TYR A C 1
ATOM 776 O O . TYR A 1 98 ? 4.545 0.484 -6.266 1.00 84.25 98 TYR A O 1
ATOM 784 N N . GLU A 1 99 ? 4.902 2.100 -4.737 1.00 81.81 99 GLU A N 1
ATOM 785 C CA . GLU A 1 99 ? 6.226 2.515 -5.197 1.00 81.81 99 GLU A CA 1
ATOM 786 C C . GLU A 1 99 ? 7.122 2.824 -3.993 1.00 81.81 99 GLU A C 1
ATOM 788 O O . GLU A 1 99 ? 6.794 2.513 -2.842 1.00 81.81 99 GLU A O 1
ATOM 793 N N . CYS A 1 100 ? 8.276 3.436 -4.242 1.00 79.69 100 CYS A N 1
ATOM 794 C CA . CYS A 1 100 ? 9.174 3.856 -3.182 1.00 79.69 100 CYS A CA 1
ATOM 795 C C . CYS A 1 100 ? 8.555 4.957 -2.286 1.00 79.69 100 CYS A C 1
ATOM 797 O O . CYS A 1 100 ? 7.646 5.689 -2.700 1.00 79.69 100 CYS A O 1
ATOM 799 N N . PRO A 1 101 ? 9.071 5.123 -1.053 1.00 80.69 101 PRO A N 1
ATOM 800 C CA . PRO A 1 101 ? 8.569 6.105 -0.099 1.00 80.69 101 PRO A CA 1
ATOM 801 C C . PRO A 1 101 ? 8.473 7.538 -0.631 1.00 80.69 101 PRO A C 1
ATOM 803 O O . PRO A 1 101 ? 7.511 8.247 -0.343 1.00 80.69 101 PRO A O 1
ATOM 806 N N . TYR A 1 102 ? 9.459 7.947 -1.431 1.00 83.31 102 TYR A N 1
ATOM 807 C CA . TYR A 1 102 ? 9.526 9.287 -2.003 1.00 83.31 102 TYR A CA 1
ATOM 808 C C . TYR A 1 102 ? 8.378 9.551 -2.983 1.00 83.31 102 TYR A C 1
ATOM 810 O O . TYR A 1 102 ? 7.678 10.548 -2.846 1.00 83.31 102 TYR A O 1
ATOM 818 N N . THR A 1 103 ? 8.105 8.618 -3.898 1.00 86.62 103 THR A N 1
ATOM 819 C CA . THR A 1 103 ? 6.987 8.738 -4.844 1.00 86.62 103 THR A CA 1
ATOM 820 C C . THR A 1 103 ? 5.646 8.825 -4.119 1.00 86.62 103 THR A C 1
ATOM 822 O O . THR A 1 103 ? 4.804 9.650 -4.458 1.00 86.62 103 THR A O 1
ATOM 825 N N . MET A 1 104 ? 5.445 8.016 -3.077 1.00 88.38 104 MET A N 1
ATOM 826 C CA . MET A 1 104 ? 4.204 8.043 -2.295 1.00 88.38 104 MET A CA 1
ATOM 827 C C . MET A 1 104 ? 4.032 9.349 -1.502 1.00 88.38 104 MET A C 1
ATOM 829 O O . MET A 1 104 ? 2.902 9.797 -1.305 1.00 88.38 104 MET A O 1
ATOM 833 N N . TYR A 1 105 ? 5.135 9.979 -1.090 1.00 88.50 105 TYR A N 1
ATOM 834 C CA . TYR A 1 105 ? 5.130 11.316 -0.496 1.00 88.50 105 TYR A CA 1
ATOM 835 C C . TYR A 1 105 ? 4.786 12.404 -1.523 1.00 88.50 105 TYR A C 1
ATOM 837 O O . TYR A 1 105 ? 3.937 13.246 -1.251 1.00 88.50 105 TYR A O 1
ATOM 845 N N . GLU A 1 106 ? 5.369 12.368 -2.727 1.00 92.50 106 GLU A N 1
ATOM 846 C CA . GLU A 1 106 ? 5.031 13.318 -3.803 1.00 92.50 106 GLU A CA 1
ATOM 847 C C . GLU A 1 106 ? 3.563 13.217 -4.243 1.00 92.50 106 GLU A C 1
ATOM 849 O O . GLU A 1 106 ? 2.950 14.208 -4.630 1.00 92.50 106 GLU A O 1
ATOM 854 N N . MET A 1 107 ? 2.973 12.026 -4.132 1.00 92.56 107 MET A N 1
ATOM 855 C CA . MET A 1 107 ? 1.543 11.792 -4.347 1.00 92.56 107 MET A CA 1
ATOM 856 C C . MET A 1 107 ? 0.646 12.313 -3.207 1.00 92.56 107 MET A C 1
ATOM 858 O O . MET A 1 107 ? -0.574 12.166 -3.284 1.00 92.56 107 MET A O 1
ATOM 862 N N . GLY A 1 108 ? 1.220 12.864 -2.133 1.00 93.38 108 GLY A N 1
ATOM 863 C CA . GLY A 1 108 ? 0.492 13.379 -0.971 1.00 93.38 108 GLY A CA 1
ATOM 864 C C . GLY A 1 108 ? -0.154 12.294 -0.109 1.00 93.38 108 GLY A C 1
ATOM 865 O O . GLY A 1 108 ? -1.021 12.591 0.711 1.00 93.38 108 GLY A O 1
ATOM 866 N N . LEU A 1 109 ? 0.221 11.017 -0.261 1.00 93.69 109 LEU A N 1
ATOM 867 C CA . LEU A 1 109 ? -0.465 9.922 0.440 1.00 93.69 109 LEU A CA 1
ATOM 868 C C . LEU A 1 109 ? -0.298 9.998 1.962 1.00 93.69 109 LEU A C 1
ATOM 870 O O . LEU A 1 109 ? -1.149 9.512 2.705 1.00 93.69 109 LEU A O 1
ATOM 874 N N . ASN A 1 110 ? 0.763 10.651 2.434 1.00 90.69 110 ASN A N 1
ATOM 875 C CA . ASN A 1 110 ? 0.998 10.955 3.844 1.00 90.69 110 ASN A CA 1
ATOM 876 C C . ASN A 1 110 ? -0.058 11.893 4.458 1.00 90.69 110 ASN A C 1
ATOM 878 O O . ASN A 1 110 ? -0.171 11.949 5.676 1.00 90.69 110 ASN A O 1
ATOM 882 N N . GLU A 1 111 ? -0.821 12.636 3.653 1.00 94.44 111 GLU A N 1
ATOM 883 C CA . GLU A 1 111 ? -1.907 13.498 4.144 1.00 94.44 111 GLU A CA 1
ATOM 884 C C . GLU A 1 111 ? -3.157 12.697 4.530 1.00 94.44 111 GLU A C 1
ATOM 886 O O . GLU A 1 111 ? -3.953 13.129 5.362 1.00 94.44 111 GLU A O 1
ATOM 891 N N . VAL A 1 112 ? -3.330 11.522 3.918 1.00 94.25 112 VAL A N 1
ATOM 892 C CA . VAL A 1 112 ? -4.536 10.682 4.012 1.00 94.25 112 VAL A CA 1
ATOM 893 C C . VAL A 1 112 ? -4.251 9.306 4.615 1.00 94.25 112 VAL A C 1
ATOM 895 O O . VAL A 1 112 ? -5.087 8.404 4.542 1.00 94.25 112 VAL A O 1
ATOM 898 N N . THR A 1 113 ? -3.071 9.135 5.216 1.00 92.12 113 THR A N 1
ATOM 899 C CA . THR A 1 113 ? -2.638 7.914 5.909 1.00 92.12 113 THR A CA 1
ATOM 900 C C . THR A 1 113 ? -1.972 8.241 7.237 1.00 92.12 113 THR A C 1
ATOM 902 O O . THR A 1 113 ? -1.556 9.372 7.478 1.00 92.12 113 THR A O 1
ATOM 905 N N . LYS A 1 114 ? -1.899 7.253 8.136 1.00 89.88 114 LYS A N 1
ATOM 906 C CA . LYS A 1 114 ? -1.386 7.446 9.504 1.00 89.88 114 LYS A CA 1
ATOM 907 C C . LYS A 1 114 ? -0.121 6.663 9.807 1.00 89.88 114 LYS A C 1
ATOM 909 O O . LYS A 1 114 ? 0.657 7.074 10.663 1.00 89.88 114 LYS A O 1
ATOM 914 N N . TYR A 1 115 ? 0.063 5.527 9.146 1.00 89.19 115 TYR A N 1
ATOM 915 C CA . TYR A 1 115 ? 1.120 4.578 9.449 1.00 89.19 115 TYR A CA 1
ATOM 916 C C . TYR A 1 115 ? 1.926 4.281 8.201 1.00 89.19 115 TYR A C 1
ATOM 918 O O . TYR A 1 115 ? 1.371 4.078 7.120 1.00 89.19 115 TYR A O 1
ATOM 926 N N . TRP A 1 116 ? 3.237 4.200 8.388 1.00 84.44 116 TRP A N 1
ATOM 927 C CA . TRP A 1 116 ? 4.165 3.745 7.372 1.00 84.44 116 TRP A CA 1
ATOM 928 C C . TRP A 1 116 ? 4.890 2.520 7.900 1.00 84.44 116 TRP A C 1
ATOM 930 O O . TRP A 1 116 ? 5.601 2.611 8.902 1.00 84.44 116 TRP A O 1
ATOM 940 N N . THR A 1 117 ? 4.716 1.373 7.251 1.00 71.00 117 THR A N 1
ATOM 941 C CA . THR A 1 117 ? 5.568 0.222 7.532 1.00 71.00 117 THR A CA 1
ATOM 942 C C . THR A 1 117 ? 6.770 0.296 6.596 1.00 71.00 117 THR A C 1
ATOM 944 O O . THR A 1 117 ? 6.663 0.011 5.400 1.00 71.00 117 THR A O 1
ATOM 947 N N . GLY A 1 118 ? 7.923 0.685 7.142 1.00 63.28 118 GLY A N 1
ATOM 948 C CA . GLY A 1 118 ? 9.209 0.305 6.556 1.00 63.28 118 GLY A CA 1
ATOM 949 C C . GLY A 1 118 ? 9.432 -1.204 6.713 1.00 63.28 118 GLY A C 1
ATOM 950 O O . GLY A 1 118 ? 8.553 -1.899 7.225 1.00 63.28 118 GLY A O 1
ATOM 951 N N . ARG A 1 119 ? 10.604 -1.712 6.291 1.00 46.75 119 ARG A N 1
ATOM 952 C CA . ARG A 1 119 ? 11.030 -3.123 6.447 1.00 46.75 119 ARG A CA 1
ATOM 953 C C . ARG A 1 119 ? 10.366 -3.794 7.668 1.00 46.75 119 ARG A C 1
ATOM 955 O O . ARG A 1 119 ? 10.520 -3.246 8.763 1.00 46.75 119 ARG A O 1
ATOM 962 N N . PRO A 1 120 ? 9.744 -4.987 7.537 1.00 42.84 120 PRO A N 1
ATOM 963 C CA . PRO A 1 120 ? 9.107 -5.711 8.650 1.00 42.84 120 PRO A CA 1
ATOM 964 C C . PRO A 1 120 ? 10.015 -6.081 9.848 1.00 42.84 120 PRO A C 1
ATOM 966 O O . PRO A 1 120 ? 9.642 -6.909 10.669 1.00 42.84 120 PRO A O 1
ATOM 969 N N . SER A 1 121 ? 11.217 -5.512 9.976 1.00 41.94 121 SER A N 1
ATOM 970 C CA . SER A 1 121 ? 12.212 -5.830 11.000 1.00 41.94 121 SER A CA 1
ATOM 971 C C . SER A 1 121 ? 12.346 -4.790 12.120 1.00 41.94 121 SER A C 1
ATOM 973 O O . SER A 1 121 ? 13.177 -4.987 13.000 1.00 41.94 121 SER A O 1
ATOM 975 N N . GLN A 1 122 ? 11.583 -3.692 12.126 1.00 40.09 122 GLN A N 1
ATOM 976 C CA . GLN A 1 122 ? 11.657 -2.682 13.196 1.00 40.09 122 GLN A CA 1
ATOM 977 C C . GLN A 1 122 ? 10.390 -2.672 14.051 1.00 40.09 122 GLN A C 1
ATOM 979 O O . GLN A 1 122 ? 9.658 -1.689 14.125 1.00 40.09 122 GLN A O 1
ATOM 984 N N . ARG A 1 123 ? 10.138 -3.789 14.739 1.00 44.25 123 ARG A N 1
ATOM 985 C CA . ARG A 1 123 ? 9.299 -3.762 15.942 1.00 44.25 123 ARG A CA 1
ATOM 986 C C . ARG A 1 123 ? 9.931 -2.739 16.904 1.00 44.25 123 ARG A C 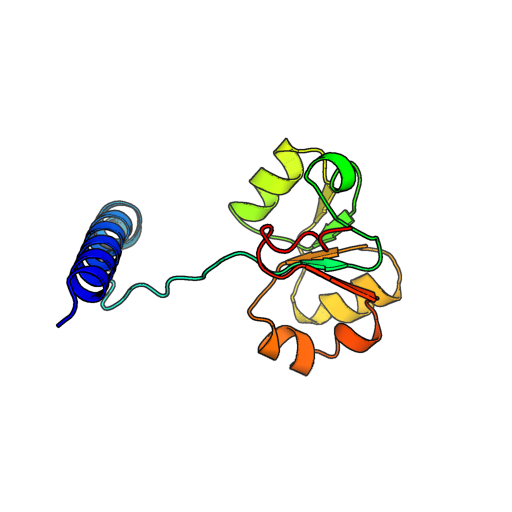1
ATOM 988 O O . ARG A 1 123 ? 11.138 -2.847 17.136 1.00 44.25 123 ARG A O 1
ATOM 995 N N . PRO A 1 124 ? 9.195 -1.775 17.483 1.00 42.56 124 PRO A N 1
ATOM 996 C CA . PRO A 1 124 ? 9.702 -1.061 18.644 1.00 42.56 124 PRO A CA 1
ATOM 997 C C . PRO A 1 124 ? 9.980 -2.118 19.714 1.00 42.56 124 PRO A C 1
ATOM 999 O O . PRO A 1 124 ? 9.078 -2.872 20.083 1.00 42.56 124 PRO A O 1
ATOM 1002 N N . LEU A 1 125 ? 11.234 -2.238 20.144 1.00 38.75 125 LEU A N 1
ATOM 1003 C CA . LEU A 1 125 ? 11.553 -2.996 21.346 1.00 38.75 125 LEU A CA 1
ATOM 1004 C C . LEU A 1 125 ? 10.893 -2.237 22.501 1.00 38.75 125 LEU A C 1
ATOM 1006 O O . LEU A 1 125 ? 11.339 -1.148 22.860 1.00 38.75 125 LEU A O 1
ATOM 1010 N N . GLY A 1 126 ? 9.765 -2.767 22.972 1.00 36.09 126 GLY A N 1
ATOM 1011 C CA . GLY A 1 126 ? 9.263 -2.473 24.309 1.00 36.09 126 GLY A CA 1
ATOM 1012 C C . GLY A 1 126 ? 10.160 -3.098 25.364 1.00 36.09 126 GLY A C 1
ATOM 1013 O O . GLY A 1 126 ? 10.843 -4.098 25.037 1.00 36.09 126 GLY A O 1
#